Protein AF-A0A9D4EQW6-F1 (afdb_monomer_lite)

Secondary structure (DSSP, 8-state):
-HHHHHHHHHHHS-----S---HHHHHHHHHHHHHHHHHHHHHHHHHHHHHHHHHHHH----HHHHHHHHHHHHHHHHHHHHHHHHHHHH-HHHHHHHHHHHHHHHTT-

Radius of gyration: 19.53 Å; chains: 1; bounding box: 48×35×52 Å

Foldseek 3Di:
DVVVVLVCCVVVPPDDPDDDDPPVVVVVLSVVLSVQLVVLCCVQPVLQVVLVVCCVPPVDDDPVSVVSNVVSVVSNVVSVVSNVVSVCVSPVVNVVVVVVVVVVVVVVD

Structure (mmCIF, N/CA/C/O backbone):
data_AF-A0A9D4EQW6-F1
#
_entry.id   AF-A0A9D4EQW6-F1
#
loop_
_atom_site.group_PDB
_atom_site.id
_atom_site.type_symbol
_atom_site.label_atom_id
_atom_site.label_alt_id
_atom_site.label_comp_id
_atom_site.label_asym_id
_atom_site.label_entity_id
_atom_site.label_seq_id
_atom_site.pdbx_PDB_ins_code
_atom_site.Cartn_x
_atom_site.Cartn_y
_atom_site.Cartn_z
_atom_site.occupancy
_atom_site.B_iso_or_equiv
_atom_site.auth_seq_id
_atom_site.auth_comp_id
_atom_site.auth_asym_id
_atom_site.auth_atom_id
_atom_site.pdbx_PDB_model_num
ATOM 1 N N . MET A 1 1 ? -2.25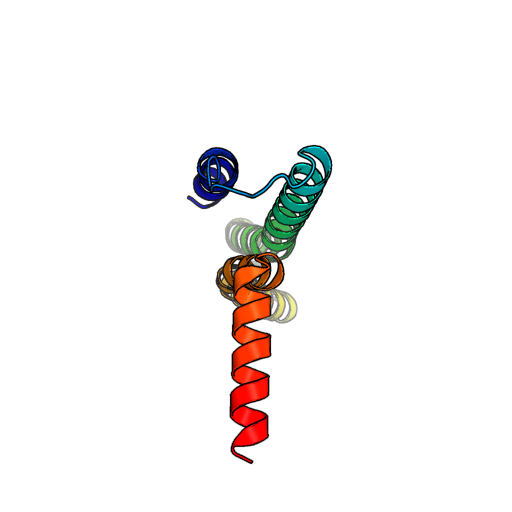5 15.425 -3.364 1.00 44.62 1 MET A N 1
ATOM 2 C CA . MET A 1 1 ? -3.376 15.941 -2.538 1.00 44.62 1 MET A CA 1
ATOM 3 C C . MET A 1 1 ? -3.573 15.195 -1.206 1.00 44.62 1 MET A C 1
ATOM 5 O O . MET A 1 1 ? -4.175 15.760 -0.306 1.00 44.62 1 MET A O 1
ATOM 9 N N . THR A 1 2 ? -3.030 13.988 -1.011 1.00 46.56 2 THR A N 1
ATOM 10 C CA . THR A 1 2 ? -3.312 13.131 0.166 1.00 46.56 2 THR A CA 1
ATOM 11 C C . THR A 1 2 ? -2.566 13.510 1.457 1.00 46.56 2 THR A C 1
ATOM 13 O O . THR A 1 2 ? -3.119 13.367 2.541 1.00 46.56 2 THR A O 1
ATOM 16 N N . ILE A 1 3 ? -1.346 14.061 1.373 1.00 45.50 3 ILE A N 1
ATOM 17 C CA . ILE A 1 3 ? -0.568 14.489 2.560 1.00 45.50 3 ILE A CA 1
ATOM 18 C C . ILE A 1 3 ? -1.257 15.653 3.286 1.00 45.50 3 ILE A C 1
ATOM 20 O O . ILE A 1 3 ? -1.321 15.669 4.514 1.00 45.50 3 ILE A O 1
ATOM 24 N N . VAL A 1 4 ? -1.840 16.582 2.518 1.00 43.44 4 VAL A N 1
ATOM 25 C CA . VAL A 1 4 ? -2.628 17.693 3.062 1.00 43.44 4 VAL A CA 1
ATOM 26 C C . VAL A 1 4 ? -3.852 17.149 3.787 1.00 43.44 4 VAL A C 1
ATOM 28 O O . VAL A 1 4 ? -4.096 17.581 4.898 1.00 43.44 4 VAL A O 1
ATOM 31 N N . TYR A 1 5 ? -4.543 16.136 3.251 1.00 47.59 5 TYR A N 1
ATOM 32 C CA . TYR A 1 5 ? -5.669 15.491 3.937 1.00 47.59 5 TYR A CA 1
ATOM 33 C C . TYR A 1 5 ? -5.266 14.737 5.207 1.00 47.59 5 TYR A C 1
A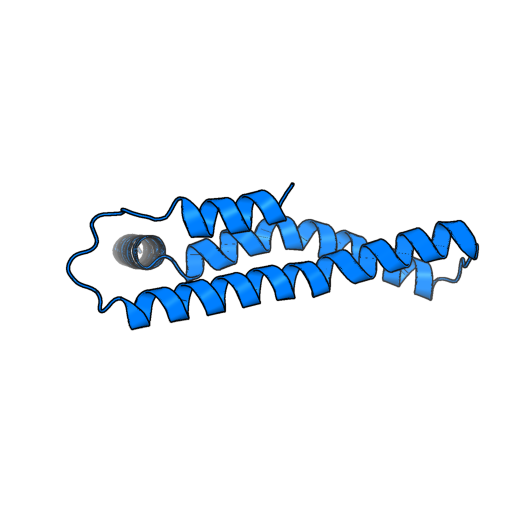TOM 35 O O . TYR A 1 5 ? -6.002 14.805 6.181 1.00 47.59 5 TYR A O 1
ATOM 43 N N . CYS A 1 6 ? -4.111 14.066 5.251 1.00 44.09 6 CYS A N 1
ATOM 44 C CA . CYS A 1 6 ? -3.632 13.426 6.482 1.00 44.09 6 CYS A CA 1
ATOM 45 C C . CYS A 1 6 ? -3.307 14.449 7.576 1.00 44.09 6 CYS A C 1
ATOM 47 O O . CYS A 1 6 ? -3.716 14.25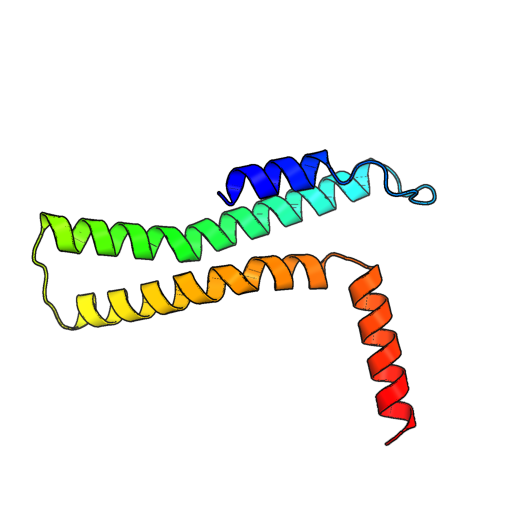8 8.718 1.00 44.09 6 CYS A O 1
ATOM 49 N N . LEU A 1 7 ? -2.635 15.553 7.233 1.00 45.19 7 LEU A N 1
ATOM 50 C CA . LEU A 1 7 ? -2.395 16.660 8.166 1.00 45.19 7 LEU A CA 1
ATOM 51 C C . LEU A 1 7 ? -3.706 17.348 8.567 1.00 45.19 7 LEU A C 1
ATOM 53 O O . LEU A 1 7 ? -3.916 17.614 9.746 1.00 45.19 7 LEU A O 1
ATOM 57 N N . PHE A 1 8 ? -4.627 17.555 7.623 1.00 45.69 8 PHE A N 1
ATOM 58 C CA . PHE A 1 8 ? -5.936 18.148 7.891 1.00 45.69 8 PHE A CA 1
ATOM 59 C C . PHE A 1 8 ? -6.817 17.230 8.736 1.00 45.69 8 PHE A C 1
ATOM 61 O O . PHE A 1 8 ? -7.519 17.725 9.594 1.00 45.69 8 PHE A O 1
ATOM 68 N N . LEU A 1 9 ? -6.760 15.906 8.580 1.00 47.69 9 LEU A N 1
ATOM 69 C CA . LEU A 1 9 ? -7.475 14.948 9.431 1.00 47.69 9 LEU A CA 1
ATOM 70 C C . LEU A 1 9 ? -6.822 14.843 10.816 1.00 47.69 9 LEU A C 1
ATOM 72 O O . LEU A 1 9 ? -7.533 14.770 11.813 1.00 47.69 9 LEU A O 1
ATOM 76 N N . CYS A 1 10 ? -5.493 14.922 10.913 1.00 46.22 10 CYS A N 1
ATOM 77 C CA . CYS A 1 10 ? -4.805 15.044 12.201 1.00 46.22 10 CYS A CA 1
ATOM 78 C C . CYS A 1 10 ? -5.149 16.346 12.941 1.00 46.22 10 CYS A C 1
ATOM 80 O O . CYS A 1 10 ? -5.205 16.334 14.169 1.00 46.22 10 CYS A O 1
ATOM 82 N N . CYS A 1 11 ? -5.396 17.443 12.219 1.00 43.81 11 CYS A N 1
ATOM 83 C CA . CYS A 1 11 ? -5.720 18.750 12.796 1.00 43.81 11 CYS A CA 1
ATOM 84 C C . CYS A 1 11 ? -7.232 19.010 12.969 1.00 43.81 11 CYS A C 1
ATOM 86 O O . CYS A 1 11 ? -7.610 19.709 13.902 1.00 43.81 11 CYS A O 1
ATOM 88 N N . ALA A 1 12 ? -8.101 18.454 12.119 1.00 45.12 12 ALA A N 1
ATOM 89 C CA . ALA A 1 12 ? -9.551 18.693 12.118 1.00 45.12 12 ALA A CA 1
ATOM 90 C C . ALA A 1 12 ? -10.334 17.716 13.010 1.00 45.12 12 ALA A C 1
ATOM 92 O O . ALA A 1 12 ? -11.479 17.993 13.358 1.00 45.12 12 ALA A O 1
ATOM 93 N N . PHE A 1 13 ? -9.726 16.608 13.452 1.00 47.88 13 PHE A N 1
ATOM 94 C CA . PHE A 1 13 ? -10.286 15.740 14.499 1.00 47.88 13 PHE A CA 1
ATOM 95 C C . PHE A 1 13 ? -10.035 16.263 15.929 1.00 47.88 13 PHE A C 1
ATOM 97 O O . PHE A 1 13 ? -9.868 15.493 16.876 1.00 47.88 13 PHE A O 1
ATOM 104 N N . GLY A 1 14 ? -10.074 17.581 16.117 1.00 36.84 14 GLY A N 1
ATOM 105 C CA . GLY A 1 14 ? -10.372 18.205 17.403 1.00 36.84 14 GLY A CA 1
ATOM 106 C C . GLY A 1 14 ? -11.415 19.309 17.190 1.00 36.84 14 GLY A C 1
ATOM 107 O O . GLY A 1 14 ? -11.185 20.139 16.315 1.00 36.84 14 GLY A O 1
ATOM 108 N N . PRO A 1 15 ? -12.544 19.362 17.932 1.00 42.69 15 PRO A N 1
ATOM 109 C CA . PRO A 1 15 ? -12.911 18.608 19.128 1.00 42.69 15 PRO A CA 1
ATOM 110 C C . PRO A 1 15 ? -14.184 17.769 18.897 1.00 42.69 15 PRO A C 1
ATOM 112 O O . PRO A 1 15 ? -15.305 18.261 19.021 1.00 42.69 15 PRO A O 1
ATOM 115 N N . PHE A 1 16 ? -14.039 16.471 18.623 1.00 43.84 16 PHE A N 1
ATOM 116 C CA . PHE A 1 16 ? -15.146 15.554 18.896 1.00 43.84 16 PHE A CA 1
ATOM 117 C C . PHE A 1 16 ? -15.234 15.397 20.414 1.00 43.84 16 PHE A C 1
ATOM 119 O O . PHE A 1 16 ? -14.255 14.988 21.040 1.00 43.84 16 PHE A O 1
ATOM 126 N N . LYS A 1 17 ? -16.383 15.765 20.998 1.00 39.66 17 LYS A N 1
ATOM 127 C CA . LYS A 1 17 ? -16.733 15.507 22.402 1.00 39.66 17 LYS A CA 1
ATOM 128 C C . LYS A 1 17 ? -16.509 14.023 22.693 1.00 39.66 17 LYS A C 1
ATOM 130 O O . LYS A 1 17 ? -17.340 13.185 22.362 1.00 39.66 17 LYS A O 1
ATOM 135 N N . HIS A 1 18 ? -15.355 13.717 23.261 1.00 43.41 18 HIS A N 1
ATOM 136 C CA . HIS A 1 18 ? -15.039 12.423 23.822 1.00 43.41 18 HIS A CA 1
ATOM 137 C C . HIS A 1 18 ? -15.148 12.595 25.327 1.00 43.41 18 HIS A C 1
ATOM 139 O O . HIS A 1 18 ? -14.382 13.365 25.909 1.00 43.41 18 HIS A O 1
ATOM 145 N N . ASP A 1 19 ? -16.090 11.877 25.936 1.00 47.91 19 ASP A N 1
ATOM 146 C CA . ASP A 1 19 ? -16.006 11.531 27.351 1.00 47.91 19 ASP A CA 1
ATOM 147 C C . ASP A 1 19 ? -14.570 11.084 27.653 1.00 47.91 19 ASP A C 1
ATOM 149 O O . ASP A 1 19 ? -13.952 10.400 26.836 1.00 47.91 19 ASP A O 1
ATOM 153 N N . GLU A 1 20 ? -14.029 11.557 28.771 1.00 45.84 20 GLU A N 1
ATOM 154 C CA . GLU A 1 20 ? -12.615 11.622 29.161 1.00 45.84 20 GLU A CA 1
ATOM 155 C C . GLU A 1 20 ? -11.769 10.365 28.848 1.00 45.84 20 GLU A C 1
ATOM 157 O O . GLU A 1 20 ? -11.403 9.579 29.721 1.00 45.84 20 GLU A O 1
ATOM 162 N N . ILE A 1 21 ? -11.373 10.171 27.587 1.00 51.66 21 ILE A N 1
ATOM 163 C CA . ILE A 1 21 ? -10.327 9.210 27.232 1.00 51.66 21 ILE A CA 1
ATOM 164 C C . ILE A 1 21 ? -8.987 9.883 27.554 1.00 51.66 21 ILE A C 1
ATOM 166 O O . ILE A 1 21 ? -8.726 10.976 27.043 1.00 51.66 21 ILE A O 1
ATOM 170 N N . PRO A 1 22 ? -8.088 9.260 28.343 1.00 46.19 22 PRO A N 1
ATOM 171 C CA . PRO A 1 22 ? -6.811 9.868 28.694 1.00 46.19 22 PRO A CA 1
ATOM 172 C C . PRO A 1 22 ? -6.042 10.237 27.421 1.00 46.19 22 PRO A C 1
ATOM 174 O O . PRO A 1 22 ? -5.667 9.365 26.630 1.00 46.19 22 PRO A O 1
ATOM 177 N N . ARG A 1 23 ? -5.802 11.545 27.246 1.00 55.84 23 ARG A N 1
ATOM 178 C CA . ARG A 1 23 ? -5.225 12.222 26.064 1.00 55.84 23 ARG A CA 1
ATOM 179 C C . ARG A 1 23 ? -4.018 11.504 25.444 1.00 55.84 23 ARG A C 1
ATOM 181 O O . ARG A 1 23 ? -3.816 11.530 24.238 1.00 55.84 23 ARG A O 1
ATOM 188 N N . ASN A 1 24 ? -3.226 10.808 26.257 1.00 55.59 24 ASN A N 1
ATOM 189 C CA . ASN A 1 24 ? -2.034 10.083 25.814 1.00 55.59 24 ASN A CA 1
ATOM 190 C C . ASN A 1 24 ? -2.355 8.803 25.003 1.00 55.59 24 ASN A C 1
ATOM 192 O O . ASN A 1 24 ? -1.589 8.388 24.133 1.00 55.59 24 ASN A O 1
ATOM 196 N N . ARG A 1 25 ? -3.504 8.161 25.258 1.00 57.56 25 ARG A N 1
ATOM 197 C CA . ARG A 1 25 ? -3.924 6.925 24.576 1.00 57.56 25 ARG A CA 1
ATOM 198 C C . ARG A 1 25 ? -4.522 7.216 23.190 1.00 57.56 25 ARG A C 1
ATOM 200 O O . ARG A 1 25 ? -4.348 6.398 22.287 1.00 57.56 25 ARG A O 1
ATOM 207 N N . SER A 1 26 ? -5.161 8.377 22.997 1.00 67.19 26 SER A N 1
ATOM 208 C CA . SER A 1 26 ? -5.674 8.807 21.685 1.00 67.19 26 SER A CA 1
ATOM 209 C C . SER A 1 26 ? -4.548 9.244 20.741 1.00 67.19 26 SER A C 1
ATOM 211 O O . SER A 1 26 ? -4.539 8.820 19.587 1.00 67.19 26 SER A O 1
ATOM 213 N N . ILE A 1 27 ? -3.536 9.966 21.242 1.00 71.75 27 ILE A N 1
ATOM 214 C CA . ILE A 1 27 ? -2.369 10.395 20.449 1.00 71.75 27 ILE A CA 1
ATOM 215 C C . ILE A 1 27 ? -1.586 9.189 19.913 1.00 71.75 27 ILE A C 1
ATOM 217 O O . ILE A 1 27 ? -1.255 9.147 18.731 1.00 71.75 27 ILE A O 1
ATOM 221 N N . LYS A 1 28 ? -1.349 8.159 20.738 1.00 71.00 28 LYS A N 1
ATOM 222 C CA . LYS A 1 28 ? -0.689 6.920 20.282 1.00 71.00 28 LYS A CA 1
ATOM 223 C C . LYS A 1 28 ? -1.485 6.207 19.186 1.00 71.00 28 LYS A C 1
ATOM 225 O O . LYS A 1 28 ? -0.899 5.764 18.202 1.00 71.00 28 LYS A O 1
ATOM 230 N N . LYS A 1 29 ? -2.814 6.108 19.325 1.00 70.50 29 LYS A N 1
ATOM 231 C CA . LYS A 1 29 ? -3.684 5.513 18.293 1.00 70.50 29 LYS A CA 1
ATOM 232 C C . LYS A 1 29 ? -3.635 6.318 16.987 1.00 70.50 29 LYS A C 1
ATOM 234 O O . LYS A 1 29 ? -3.554 5.712 15.920 1.00 70.50 29 LYS A O 1
ATOM 239 N N . ALA A 1 30 ? -3.645 7.649 17.071 1.00 70.19 30 ALA A N 1
ATOM 240 C CA . ALA A 1 30 ? -3.532 8.530 15.912 1.00 70.19 30 ALA A CA 1
ATOM 241 C C . ALA A 1 30 ? -2.177 8.365 15.208 1.00 70.19 30 ALA A C 1
ATOM 243 O O . ALA A 1 30 ? -2.153 8.093 14.014 1.00 70.19 30 ALA A O 1
ATOM 244 N N . LEU A 1 31 ? -1.065 8.394 15.951 1.00 74.69 31 LEU A N 1
ATOM 245 C CA . LEU A 1 31 ? 0.281 8.197 15.400 1.00 74.69 31 LEU A CA 1
ATOM 246 C C . LEU A 1 31 ? 0.437 6.848 14.699 1.00 74.69 31 LEU A C 1
ATOM 248 O O . LEU A 1 31 ? 0.925 6.797 13.576 1.00 74.69 31 LEU A O 1
ATOM 252 N N . VAL A 1 32 ? -0.024 5.758 15.318 1.00 78.50 32 VAL A N 1
ATOM 253 C CA . VAL A 1 32 ? 0.014 4.428 14.689 1.00 78.50 32 VAL A CA 1
ATOM 254 C C . VAL A 1 32 ? -0.824 4.400 13.409 1.00 78.50 32 VAL A C 1
ATOM 256 O O . VAL A 1 32 ? -0.442 3.756 12.438 1.00 78.50 32 VAL A O 1
ATOM 259 N N . THR A 1 33 ? -1.952 5.110 13.383 1.00 74.81 33 THR A N 1
ATOM 260 C CA . THR A 1 33 ? -2.800 5.218 12.188 1.00 74.81 33 THR A CA 1
ATOM 261 C C . THR A 1 33 ? -2.092 6.002 11.083 1.00 74.81 33 THR A C 1
ATOM 263 O O . THR A 1 33 ? -2.055 5.540 9.947 1.00 74.81 33 THR A O 1
ATOM 266 N N . CYS A 1 34 ? -1.457 7.129 11.412 1.00 77.62 34 CYS A N 1
ATOM 267 C CA . CYS A 1 34 ? -0.645 7.897 10.469 1.00 77.62 34 CYS A CA 1
ATOM 268 C C . CYS A 1 34 ? 0.516 7.075 9.913 1.00 77.62 34 CYS A C 1
ATOM 270 O O . CYS A 1 34 ? 0.728 7.082 8.707 1.00 77.62 34 CYS A O 1
ATOM 272 N N . ILE A 1 35 ? 1.230 6.338 10.770 1.00 81.06 35 ILE A N 1
ATOM 273 C CA . ILE A 1 35 ? 2.317 5.451 10.348 1.00 81.06 35 ILE A CA 1
ATOM 274 C C . ILE A 1 35 ? 1.778 4.401 9.378 1.00 81.06 35 ILE A C 1
ATOM 276 O O . ILE A 1 35 ? 2.339 4.250 8.305 1.00 81.06 35 ILE A O 1
ATOM 280 N N . LEU A 1 36 ? 0.657 3.743 9.689 1.00 79.25 36 LEU A N 1
ATOM 281 C CA . LEU A 1 36 ? 0.055 2.754 8.789 1.00 79.25 36 LEU A CA 1
ATOM 282 C C . LEU A 1 36 ? -0.324 3.349 7.431 1.00 79.25 36 LEU A C 1
ATOM 284 O O . LEU A 1 36 ? -0.042 2.731 6.408 1.00 79.25 36 LEU A O 1
ATOM 288 N N . ILE A 1 37 ? -0.909 4.548 7.412 1.00 79.25 37 ILE A N 1
ATOM 289 C CA . ILE A 1 37 ? -1.262 5.236 6.166 1.00 79.25 37 ILE A CA 1
ATOM 290 C C . ILE A 1 37 ? 0.002 5.573 5.365 1.00 79.25 37 ILE A C 1
ATOM 292 O O . ILE A 1 37 ? 0.083 5.250 4.182 1.00 79.25 37 ILE A O 1
ATOM 296 N N . ILE A 1 38 ? 1.020 6.151 6.006 1.00 81.75 38 ILE A N 1
ATOM 297 C CA . ILE A 1 38 ? 2.287 6.506 5.352 1.00 81.75 38 ILE A CA 1
ATOM 298 C C . ILE A 1 38 ? 2.995 5.254 4.823 1.00 81.75 38 ILE A C 1
ATOM 300 O O . ILE A 1 38 ? 3.442 5.242 3.680 1.00 81.75 38 ILE A O 1
ATOM 304 N N . THR A 1 39 ? 3.063 4.183 5.612 1.00 81.62 39 THR A N 1
ATOM 305 C CA . THR A 1 39 ? 3.668 2.915 5.195 1.00 81.62 39 THR A CA 1
ATOM 306 C C . THR A 1 39 ? 2.904 2.297 4.028 1.00 81.62 39 THR A C 1
ATOM 308 O O . THR A 1 39 ? 3.533 1.881 3.060 1.00 81.62 39 THR A O 1
ATOM 311 N N . SER A 1 40 ? 1.566 2.290 4.064 1.00 81.50 40 SER A N 1
ATOM 312 C CA . SER A 1 40 ? 0.756 1.794 2.942 1.00 81.50 40 SER A CA 1
ATOM 313 C C . SER A 1 40 ? 0.982 2.603 1.666 1.00 81.50 40 SER A C 1
ATOM 315 O O . SER A 1 40 ? 1.169 2.023 0.598 1.00 81.50 40 SER A O 1
ATOM 317 N N . TYR A 1 41 ? 1.095 3.928 1.795 1.00 81.12 41 TYR A N 1
ATOM 318 C CA . TYR A 1 41 ? 1.399 4.811 0.682 1.00 81.12 41 TYR A CA 1
ATOM 319 C C . TYR A 1 41 ? 2.777 4.515 0.093 1.00 81.12 41 TYR A C 1
ATOM 321 O O . TYR A 1 41 ? 2.903 4.397 -1.119 1.00 81.12 41 TYR A O 1
ATOM 329 N N . LEU A 1 42 ? 3.807 4.355 0.927 1.00 84.44 42 LEU A N 1
ATOM 330 C CA . LEU A 1 42 ? 5.151 4.040 0.445 1.00 84.44 42 LEU A CA 1
ATOM 331 C C . LEU A 1 42 ? 5.183 2.697 -0.290 1.00 84.44 42 LEU A C 1
ATOM 333 O O . LEU A 1 42 ? 5.711 2.631 -1.394 1.00 84.44 42 LEU A O 1
ATOM 337 N N . ILE A 1 43 ? 4.566 1.657 0.275 1.00 85.62 43 ILE A N 1
ATOM 338 C CA . ILE A 1 43 ? 4.537 0.318 -0.332 1.00 85.62 43 ILE A CA 1
ATOM 339 C C . ILE A 1 43 ? 3.804 0.327 -1.676 1.00 85.62 43 ILE A C 1
ATOM 341 O O . ILE A 1 43 ? 4.228 -0.361 -2.595 1.00 85.62 43 ILE A O 1
ATOM 345 N N . CYS A 1 44 ? 2.727 1.102 -1.811 1.00 84.88 44 CYS A N 1
ATOM 346 C CA . CYS A 1 44 ? 1.906 1.062 -3.019 1.00 84.88 44 CYS A CA 1
ATOM 347 C C . CYS A 1 44 ? 2.318 2.088 -4.083 1.00 84.88 44 CYS A C 1
ATOM 349 O O . CYS A 1 44 ? 2.129 1.852 -5.269 1.00 84.88 44 CYS A O 1
ATOM 351 N N . TYR A 1 45 ? 2.852 3.240 -3.675 1.00 83.38 45 TYR A N 1
ATOM 352 C CA . TYR A 1 45 ? 3.110 4.370 -4.571 1.00 83.38 45 TYR A CA 1
ATOM 353 C C . TYR A 1 45 ? 4.567 4.421 -5.048 1.00 83.38 45 TYR A C 1
ATOM 355 O O . TYR A 1 45 ? 4.831 4.839 -6.174 1.00 83.38 45 TYR A O 1
ATOM 363 N N . VAL A 1 46 ? 5.529 3.995 -4.218 1.00 85.31 46 VAL A N 1
ATOM 364 C CA . VAL A 1 46 ? 6.956 4.011 -4.593 1.00 85.31 46 VAL A CA 1
ATOM 365 C C . VAL A 1 46 ? 7.258 3.042 -5.742 1.00 85.31 46 VAL A C 1
ATOM 367 O O . VAL A 1 46 ? 7.921 3.480 -6.680 1.00 85.31 46 VAL A O 1
ATOM 370 N N . PRO A 1 47 ? 6.762 1.787 -5.756 1.00 85.69 47 PRO A N 1
ATOM 371 C CA . PRO A 1 47 ? 7.007 0.879 -6.878 1.00 85.69 47 PRO A CA 1
ATOM 372 C C . PRO A 1 47 ? 6.452 1.415 -8.199 1.00 85.69 47 PRO A C 1
ATOM 374 O O . PRO A 1 47 ? 7.141 1.367 -9.212 1.00 85.69 47 PRO A O 1
ATOM 377 N N . PHE A 1 48 ? 5.253 2.004 -8.164 1.00 86.06 48 PHE A N 1
ATOM 378 C CA . PHE A 1 48 ? 4.628 2.629 -9.329 1.00 86.06 48 PHE A CA 1
ATOM 379 C C . PHE A 1 48 ? 5.469 3.796 -9.874 1.00 86.06 48 PHE A C 1
ATOM 381 O O . PHE A 1 48 ? 5.749 3.860 -11.069 1.00 86.06 48 PHE A O 1
ATOM 388 N N . LEU A 1 49 ? 5.943 4.698 -9.004 1.00 86.56 49 LEU A N 1
ATOM 389 C CA . LEU A 1 49 ? 6.816 5.801 -9.424 1.00 86.56 49 LEU A CA 1
ATOM 390 C C . LEU A 1 49 ? 8.138 5.308 -10.015 1.00 86.56 49 LEU A C 1
ATOM 392 O O . LEU A 1 49 ? 8.583 5.833 -11.034 1.00 86.56 49 LEU A O 1
ATOM 396 N N . LEU A 1 50 ? 8.769 4.316 -9.383 1.00 87.25 50 LEU A N 1
ATOM 397 C CA . LEU A 1 50 ? 10.023 3.747 -9.872 1.00 87.25 50 LEU A CA 1
ATOM 398 C C . LEU A 1 50 ? 9.839 3.093 -11.241 1.00 87.25 50 LEU A C 1
ATOM 400 O O . LEU A 1 50 ? 10.683 3.288 -12.111 1.00 87.25 50 LEU A O 1
ATOM 404 N N . TYR A 1 51 ? 8.727 2.388 -11.453 1.00 85.38 51 TYR A N 1
ATOM 405 C CA . TYR A 1 51 ? 8.386 1.803 -12.747 1.00 85.38 51 TYR A CA 1
ATOM 406 C C . TYR A 1 51 ? 8.200 2.870 -13.837 1.00 85.38 51 TYR A C 1
ATOM 408 O O . TYR A 1 51 ? 8.797 2.765 -14.907 1.00 85.38 51 TYR A O 1
ATOM 416 N N . GLN A 1 52 ? 7.455 3.943 -13.549 1.00 85.62 52 GLN A N 1
ATOM 417 C CA . GLN A 1 52 ? 7.245 5.056 -14.486 1.00 85.62 52 GLN A CA 1
ATOM 418 C C . GLN A 1 52 ? 8.559 5.759 -14.863 1.00 85.62 52 GLN A C 1
ATOM 420 O O . GLN A 1 52 ? 8.811 6.044 -16.034 1.00 85.62 52 GLN A O 1
ATOM 425 N N . VAL A 1 53 ? 9.434 5.999 -13.880 1.00 87.81 53 VAL A N 1
ATOM 426 C CA . VAL A 1 53 ? 10.772 6.558 -14.124 1.00 87.81 53 VAL A CA 1
ATOM 427 C C . VAL A 1 53 ? 11.618 5.578 -14.943 1.00 87.81 53 VAL A C 1
ATOM 429 O O . VAL A 1 53 ? 12.260 5.983 -15.908 1.00 87.81 53 VAL A O 1
ATOM 432 N N . ALA A 1 54 ? 11.598 4.286 -14.613 1.00 85.06 54 ALA A N 1
ATOM 433 C CA . ALA A 1 54 ? 12.357 3.279 -15.345 1.00 85.06 54 ALA A CA 1
ATOM 434 C C . ALA A 1 54 ? 11.940 3.201 -16.825 1.00 85.06 54 ALA A C 1
ATOM 436 O O . ALA A 1 54 ? 12.808 3.192 -17.701 1.00 85.06 54 ALA A O 1
ATOM 437 N N . GLN A 1 55 ? 10.633 3.229 -17.113 1.00 83.38 55 GLN A N 1
ATOM 438 C CA . GLN A 1 55 ? 10.125 3.290 -18.485 1.00 83.38 55 GLN A CA 1
ATOM 439 C C . GLN A 1 55 ? 10.589 4.549 -19.226 1.00 83.38 55 GLN A C 1
ATOM 441 O O . GLN A 1 55 ? 11.012 4.453 -20.377 1.00 83.38 55 GLN A O 1
ATOM 446 N N . ALA A 1 56 ? 10.538 5.713 -18.572 1.00 83.56 56 ALA A N 1
ATOM 447 C CA . ALA A 1 56 ? 10.870 6.988 -19.202 1.00 83.56 56 ALA A CA 1
ATOM 448 C C . ALA A 1 56 ? 12.349 7.104 -19.611 1.00 83.56 56 ALA A C 1
ATOM 450 O O . ALA A 1 56 ? 12.652 7.756 -20.609 1.00 83.56 56 ALA A O 1
ATOM 451 N N . TYR A 1 57 ? 13.265 6.491 -18.851 1.00 84.19 57 TYR A N 1
ATOM 452 C CA . TYR A 1 57 ? 14.708 6.683 -19.044 1.00 84.19 57 TYR A CA 1
ATOM 453 C C . TYR A 1 57 ? 15.445 5.490 -19.654 1.00 84.19 57 TYR A C 1
ATOM 455 O O . TYR A 1 57 ? 16.490 5.699 -20.267 1.00 84.19 57 TYR A O 1
ATOM 463 N N . PHE A 1 58 ? 14.952 4.258 -19.493 1.00 78.56 58 PHE A N 1
ATOM 464 C CA . PHE A 1 58 ? 15.767 3.072 -19.780 1.00 78.56 58 PHE A CA 1
ATOM 465 C C . PHE A 1 58 ? 15.219 2.139 -20.869 1.00 78.56 58 PHE A C 1
ATOM 467 O O . PHE A 1 58 ? 1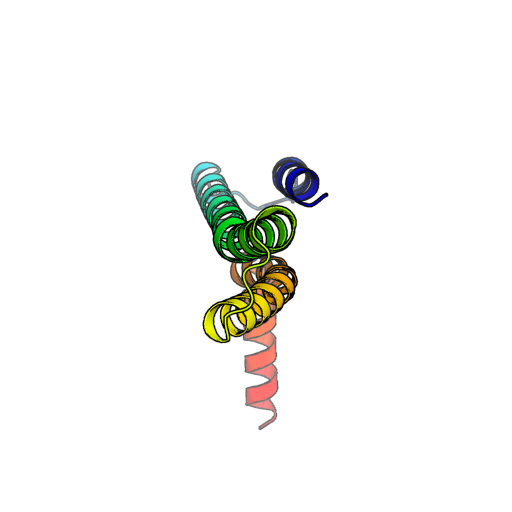5.922 1.198 -21.218 1.00 78.56 58 PHE A O 1
ATOM 474 N N . VAL A 1 59 ? 14.018 2.380 -21.425 1.00 68.69 59 VAL A N 1
ATOM 475 C CA . VAL A 1 59 ? 13.371 1.525 -22.456 1.00 68.69 59 VAL A CA 1
ATOM 476 C C . VAL A 1 59 ? 13.565 0.027 -22.151 1.00 68.69 59 VAL A C 1
ATOM 478 O O . VAL A 1 59 ? 14.006 -0.761 -22.984 1.00 68.69 59 VAL A O 1
ATOM 481 N N . ILE A 1 60 ? 13.306 -0.371 -20.902 1.00 67.75 60 ILE A N 1
ATOM 482 C CA . ILE A 1 60 ? 13.461 -1.763 -20.471 1.00 67.75 60 ILE A CA 1
ATOM 483 C C . ILE A 1 60 ? 12.131 -2.468 -20.728 1.00 67.75 60 ILE A C 1
ATOM 485 O O . ILE A 1 60 ? 11.167 -2.256 -19.998 1.00 67.75 60 ILE A O 1
ATOM 489 N N . MET A 1 61 ? 12.078 -3.292 -21.774 1.00 68.69 61 MET A N 1
ATOM 490 C CA . MET A 1 61 ? 10.932 -4.155 -22.085 1.00 68.69 61 MET A CA 1
ATOM 491 C C . MET A 1 61 ? 11.316 -5.629 -21.954 1.00 68.69 61 MET A C 1
ATOM 493 O O . MET A 1 61 ? 11.372 -6.357 -22.940 1.00 68.69 61 MET A O 1
ATOM 497 N N . SER A 1 62 ? 11.618 -6.063 -20.729 1.00 80.88 62 SER A N 1
ATOM 498 C CA . SER A 1 62 ? 11.578 -7.490 -20.399 1.00 80.88 62 SER A CA 1
ATOM 499 C C . SER A 1 62 ? 10.195 -7.854 -19.861 1.00 80.88 62 SER A C 1
ATOM 501 O O . SER A 1 62 ? 9.546 -7.033 -19.208 1.00 80.88 62 SER A O 1
ATOM 503 N N . ASP A 1 63 ? 9.758 -9.091 -20.094 1.00 82.88 63 ASP A N 1
ATOM 504 C CA . ASP A 1 63 ? 8.463 -9.586 -19.606 1.00 82.88 63 ASP A CA 1
ATOM 505 C C . ASP A 1 63 ? 8.334 -9.448 -18.078 1.00 82.88 63 ASP A C 1
ATOM 507 O O . ASP A 1 63 ? 7.279 -9.092 -17.558 1.00 82.88 63 ASP A O 1
ATOM 511 N N . GLU A 1 64 ? 9.437 -9.636 -17.347 1.00 84.31 64 GLU A N 1
ATOM 512 C CA . GLU A 1 64 ? 9.500 -9.449 -15.891 1.00 84.31 64 GLU A CA 1
ATOM 513 C C . GLU A 1 64 ? 9.186 -8.006 -15.467 1.00 84.31 64 GLU A C 1
ATOM 515 O O . GLU A 1 64 ? 8.504 -7.780 -14.466 1.00 84.31 64 GLU A O 1
ATOM 520 N N . VAL A 1 65 ? 9.658 -7.020 -16.237 1.00 81.19 65 VAL A N 1
ATOM 521 C CA . VAL A 1 65 ? 9.420 -5.597 -15.966 1.00 81.19 65 VAL A CA 1
ATOM 522 C C . VAL A 1 65 ? 7.977 -5.220 -16.283 1.00 81.19 65 VAL A C 1
ATOM 524 O O . VAL A 1 65 ? 7.378 -4.460 -15.523 1.00 81.19 65 VAL A O 1
ATOM 527 N N . VAL A 1 66 ? 7.387 -5.791 -17.337 1.00 82.69 66 VAL A N 1
ATOM 528 C CA . VAL A 1 66 ? 5.964 -5.597 -17.660 1.00 82.69 66 VAL A CA 1
ATOM 529 C C . VAL A 1 66 ? 5.076 -6.138 -16.536 1.00 82.69 66 VAL A C 1
ATOM 531 O O . VAL A 1 66 ? 4.216 -5.413 -16.038 1.00 82.69 66 VAL A O 1
ATOM 534 N N . ILE A 1 67 ? 5.343 -7.360 -16.060 1.00 86.44 67 ILE A N 1
ATOM 535 C CA . ILE A 1 67 ? 4.605 -7.968 -14.940 1.00 86.44 67 ILE A CA 1
ATOM 536 C C . ILE A 1 67 ? 4.758 -7.130 -13.661 1.00 86.44 67 ILE A C 1
ATOM 538 O O . ILE A 1 67 ? 3.780 -6.886 -12.952 1.00 86.44 67 ILE A O 1
ATOM 542 N N . ALA A 1 68 ? 5.969 -6.652 -13.360 1.00 83.94 68 ALA A N 1
ATOM 543 C CA . ALA A 1 68 ? 6.199 -5.772 -12.216 1.00 83.94 68 ALA A CA 1
ATOM 544 C C . ALA A 1 68 ? 5.411 -4.452 -12.330 1.00 83.94 68 ALA A C 1
ATOM 546 O O . ALA A 1 68 ? 4.889 -3.962 -11.324 1.00 83.94 68 ALA A O 1
ATOM 547 N N . GLY A 1 69 ? 5.281 -3.915 -13.546 1.00 85.25 69 GLY A N 1
ATOM 548 C CA . GLY A 1 69 ? 4.440 -2.765 -13.865 1.00 85.25 69 GLY A CA 1
ATOM 549 C C . GLY A 1 69 ? 2.971 -2.998 -13.533 1.00 85.25 69 GLY A C 1
ATOM 550 O O . GLY A 1 69 ? 2.399 -2.244 -12.745 1.00 85.25 69 GLY A O 1
ATOM 551 N N . GLU A 1 70 ? 2.386 -4.085 -14.038 1.00 87.69 70 GLU A N 1
ATOM 552 C CA . GLU A 1 70 ? 0.984 -4.438 -13.771 1.00 87.69 70 GLU A CA 1
ATOM 553 C C . GLU A 1 70 ? 0.712 -4.629 -12.271 1.00 87.69 70 GLU A C 1
ATOM 555 O O . GLU A 1 70 ? -0.285 -4.136 -11.737 1.00 87.69 70 GLU A O 1
ATOM 560 N N . ILE A 1 71 ? 1.629 -5.285 -11.552 1.00 88.00 71 ILE A N 1
ATOM 561 C CA . ILE A 1 71 ? 1.534 -5.442 -10.095 1.00 88.00 71 ILE A CA 1
ATOM 562 C C . ILE A 1 71 ? 1.572 -4.074 -9.399 1.00 88.00 71 ILE A C 1
ATOM 564 O O . ILE A 1 71 ? 0.813 -3.840 -8.452 1.00 88.00 71 ILE A O 1
ATOM 568 N N . SER A 1 72 ? 2.430 -3.160 -9.861 1.00 86.31 72 SER A N 1
ATOM 569 C CA . SER A 1 72 ? 2.537 -1.811 -9.303 1.00 86.31 72 SER A CA 1
ATOM 570 C C . SER A 1 72 ? 1.269 -0.976 -9.529 1.00 86.31 72 SER A C 1
ATOM 572 O O . SER A 1 72 ? 0.842 -0.268 -8.615 1.00 86.31 72 SER A O 1
ATOM 574 N N . ASP A 1 73 ? 0.609 -1.135 -10.678 1.00 85.25 73 ASP A N 1
ATOM 575 C CA . ASP A 1 73 ? -0.665 -0.479 -10.990 1.00 85.25 73 ASP A CA 1
ATOM 576 C C . ASP A 1 73 ? -1.791 -0.992 -10.084 1.00 85.25 73 ASP A C 1
ATOM 578 O O . ASP A 1 73 ? -2.555 -0.209 -9.509 1.00 85.25 73 ASP A O 1
ATOM 582 N N . VAL A 1 74 ? -1.862 -2.311 -9.880 1.00 87.94 74 VAL A N 1
ATOM 583 C CA . VAL A 1 74 ? -2.832 -2.922 -8.961 1.00 87.94 74 VAL A CA 1
ATOM 584 C C . VAL A 1 74 ? -2.606 -2.428 -7.531 1.00 87.94 74 VAL A C 1
ATOM 586 O O . VAL A 1 74 ? -3.558 -2.018 -6.860 1.00 87.94 74 VAL A O 1
ATOM 589 N N . LEU A 1 75 ? -1.354 -2.408 -7.064 1.00 83.69 75 LEU A N 1
ATOM 590 C CA . LEU A 1 75 ? -0.989 -1.873 -5.748 1.00 83.69 75 LEU A CA 1
ATOM 591 C C . LEU A 1 75 ? -1.412 -0.408 -5.599 1.00 83.69 75 LEU A C 1
ATOM 593 O O . LEU A 1 75 ? -1.982 -0.030 -4.569 1.00 83.69 75 LEU A O 1
ATOM 597 N N . PHE A 1 76 ? -1.188 0.408 -6.628 1.00 81.69 76 PHE A N 1
ATOM 598 C CA . PHE A 1 76 ? -1.586 1.808 -6.632 1.00 81.69 76 PHE A CA 1
ATOM 599 C C . PHE A 1 76 ? -3.105 1.977 -6.467 1.00 81.69 76 PHE A C 1
ATOM 601 O O . PHE A 1 76 ? -3.549 2.762 -5.623 1.00 81.69 76 PHE A O 1
ATOM 608 N N . VAL A 1 77 ? -3.913 1.193 -7.186 1.00 83.69 77 VAL A N 1
ATOM 609 C CA . VAL A 1 77 ? -5.379 1.215 -7.045 1.00 83.69 77 VAL A CA 1
ATOM 610 C C . VAL A 1 77 ? -5.807 0.776 -5.642 1.00 83.69 77 VAL A C 1
ATOM 612 O O . VAL A 1 77 ? -6.630 1.448 -5.009 1.00 83.69 77 VAL A O 1
ATOM 615 N N . VAL A 1 78 ? -5.216 -0.301 -5.115 1.00 81.38 78 VAL A N 1
ATOM 616 C CA . VAL A 1 78 ? -5.514 -0.835 -3.773 1.00 81.38 78 VAL A CA 1
ATOM 617 C C . VAL A 1 78 ? -5.226 0.193 -2.671 1.00 81.38 78 VAL A C 1
ATOM 619 O O . VAL A 1 78 ? -5.995 0.292 -1.709 1.00 81.38 78 VAL A O 1
ATOM 622 N N . ASN A 1 79 ? -4.197 1.030 -2.828 1.00 81.94 79 ASN A N 1
ATOM 623 C CA . ASN A 1 79 ? -3.863 2.115 -1.896 1.00 81.94 79 ASN A CA 1
ATOM 624 C C . ASN A 1 79 ? -5.038 3.067 -1.619 1.00 81.94 79 ASN A C 1
ATOM 626 O O . ASN A 1 79 ? -5.216 3.556 -0.502 1.00 81.94 79 ASN A O 1
ATOM 630 N N . THR A 1 80 ? -5.883 3.300 -2.624 1.00 78.12 80 THR A N 1
ATOM 631 C CA . THR A 1 80 ? -7.068 4.161 -2.503 1.00 78.12 80 THR A CA 1
ATOM 632 C C . THR A 1 80 ? -8.076 3.608 -1.492 1.00 78.12 80 THR A C 1
ATOM 634 O O . THR A 1 80 ? -8.718 4.371 -0.769 1.00 78.12 80 THR A O 1
ATOM 637 N N . PHE A 1 81 ? -8.171 2.280 -1.386 1.00 76.81 81 PHE A N 1
ATOM 638 C CA . PHE A 1 81 ? -9.077 1.587 -0.468 1.00 76.81 81 PHE A CA 1
ATOM 639 C C . PHE A 1 81 ? -8.471 1.374 0.921 1.00 76.81 81 PHE A C 1
ATOM 641 O O . PHE A 1 81 ? -9.204 1.346 1.915 1.00 76.81 81 PHE A O 1
ATOM 648 N N . LEU A 1 82 ? -7.140 1.272 1.013 1.00 74.56 82 LEU A N 1
ATOM 649 C CA . LEU A 1 82 ? -6.434 1.066 2.279 1.00 74.56 82 LEU A CA 1
ATOM 650 C C . LEU A 1 82 ? -6.685 2.203 3.274 1.00 74.56 82 LEU A C 1
ATOM 652 O O . LEU A 1 82 ? -6.861 1.929 4.458 1.00 74.56 82 LEU A O 1
ATOM 656 N N . ASN A 1 83 ? -6.812 3.449 2.809 1.00 70.69 83 ASN A N 1
ATOM 657 C CA . ASN A 1 83 ? -7.161 4.576 3.678 1.00 70.69 83 ASN A CA 1
ATOM 658 C C . ASN A 1 83 ? -8.509 4.351 4.378 1.00 70.69 83 ASN A C 1
ATOM 660 O O . ASN A 1 83 ? -8.576 4.336 5.608 1.00 70.69 83 ASN A O 1
ATOM 664 N N . SER A 1 84 ? -9.575 4.094 3.615 1.00 70.06 84 SER A N 1
ATOM 665 C CA . SER A 1 84 ? -10.913 3.829 4.163 1.00 70.06 84 SER A CA 1
ATOM 666 C C . SER A 1 84 ? -10.938 2.600 5.072 1.00 70.06 84 SER A C 1
ATOM 668 O O . SER A 1 84 ? -11.596 2.625 6.111 1.00 70.06 84 SER A O 1
ATOM 670 N N . PHE A 1 85 ? -10.175 1.559 4.731 1.00 71.81 85 PHE A N 1
ATOM 671 C CA . PHE A 1 85 ? -10.059 0.343 5.535 1.00 71.81 85 PHE A CA 1
ATOM 672 C C . PHE A 1 85 ? -9.355 0.587 6.879 1.00 71.81 85 PHE A C 1
ATOM 674 O O . PHE A 1 85 ? -9.801 0.129 7.936 1.00 71.81 85 PHE A O 1
ATOM 681 N N . VAL A 1 86 ? -8.268 1.360 6.868 1.00 70.00 86 VAL A N 1
ATOM 682 C CA . VAL A 1 86 ? -7.541 1.745 8.080 1.00 70.00 86 VAL A CA 1
ATOM 683 C C . VAL A 1 86 ? -8.437 2.591 8.989 1.00 70.00 86 VAL A C 1
ATOM 685 O O . VAL A 1 86 ? -8.490 2.330 10.195 1.00 70.00 86 VAL A O 1
ATOM 688 N N . TYR A 1 87 ? -9.204 3.535 8.436 1.00 67.44 87 TYR A N 1
ATOM 689 C CA . TYR A 1 87 ? -10.168 4.317 9.216 1.00 67.44 87 TYR A CA 1
ATOM 690 C C . TYR A 1 87 ? -11.301 3.448 9.779 1.00 67.44 87 TYR A C 1
ATOM 692 O O . TYR A 1 87 ? -11.589 3.534 10.978 1.00 67.44 87 TYR A O 1
ATOM 700 N N . SER A 1 88 ? -11.892 2.552 8.982 1.00 64.44 88 SER A N 1
ATOM 701 C CA . SER A 1 88 ? -12.978 1.672 9.439 1.00 64.44 88 SER A CA 1
ATOM 702 C C . SER A 1 88 ? -12.541 0.709 10.545 1.00 64.44 88 SER A C 1
ATOM 704 O O . SER A 1 88 ? -13.323 0.384 11.436 1.00 64.44 88 SER A O 1
ATOM 706 N N . LEU A 1 89 ? -11.277 0.277 10.541 1.00 65.12 89 LEU A N 1
ATOM 707 C CA . LEU A 1 89 ? -10.723 -0.584 11.587 1.00 65.12 89 LEU A CA 1
ATOM 708 C C . LEU A 1 89 ? -10.266 0.174 12.840 1.00 65.12 89 LEU A C 1
ATOM 710 O O . LEU A 1 89 ? -10.044 -0.447 13.884 1.00 65.12 89 LEU A O 1
ATOM 714 N N . ARG A 1 90 ? -10.079 1.492 12.782 1.00 64.12 90 ARG A N 1
ATOM 715 C CA . ARG A 1 90 ? -9.580 2.278 13.924 1.00 64.12 90 ARG A CA 1
ATOM 716 C C . ARG A 1 90 ? -10.679 3.056 14.639 1.00 64.12 90 ARG A C 1
ATOM 718 O O . ARG A 1 90 ? -10.545 3.281 15.841 1.00 64.12 90 ARG A O 1
ATOM 725 N N . LEU A 1 91 ? -11.768 3.388 13.951 1.00 64.94 91 LEU A N 1
ATOM 726 C CA . LEU A 1 91 ? -12.937 4.026 14.547 1.00 64.94 91 LEU A CA 1
ATOM 727 C C . LEU A 1 91 ? -13.759 3.000 15.340 1.00 64.94 91 LEU A C 1
ATOM 729 O O . LEU A 1 91 ? -14.394 2.108 14.777 1.00 64.94 91 LEU A O 1
ATOM 733 N N . GLU A 1 92 ? -13.768 3.139 16.667 1.00 64.88 92 GLU A N 1
ATOM 734 C CA . GLU A 1 92 ? -14.560 2.282 17.565 1.00 64.88 92 GLU A CA 1
ATOM 735 C C . GLU A 1 92 ? -16.061 2.332 17.239 1.00 64.88 92 GLU A C 1
ATOM 737 O O . GLU A 1 92 ? -16.728 1.308 17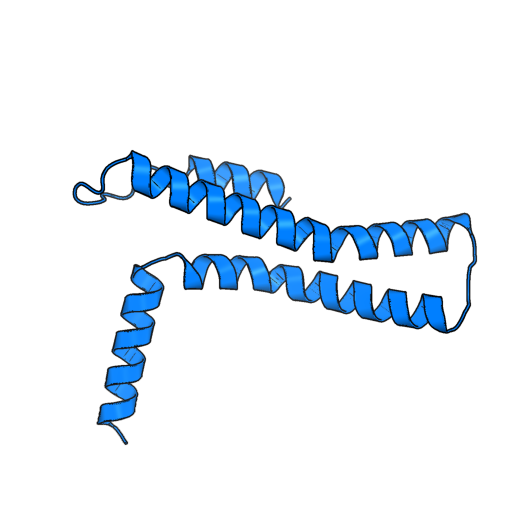.350 1.00 64.88 92 GLU A O 1
ATOM 742 N N . GLN A 1 93 ? -16.562 3.466 16.733 1.00 61.72 93 GLN A N 1
ATOM 743 C CA . GLN A 1 93 ? -17.942 3.619 16.251 1.00 61.72 93 GLN A CA 1
ATOM 744 C C . GLN A 1 93 ? -18.267 2.724 15.046 1.00 61.72 93 GLN A C 1
ATOM 746 O O . GLN A 1 93 ? -19.358 2.170 14.955 1.00 61.72 93 GLN A O 1
ATOM 751 N N . VAL A 1 94 ? -17.321 2.543 14.120 1.00 64.31 94 VAL A N 1
ATOM 752 C CA . VAL A 1 94 ? -17.530 1.673 12.952 1.00 64.31 94 VAL A CA 1
ATOM 753 C C . VAL A 1 94 ? -17.496 0.209 13.383 1.00 64.31 94 VAL A C 1
ATOM 755 O O . VAL A 1 94 ? -18.329 -0.590 12.956 1.00 64.31 94 VAL A O 1
ATOM 758 N N . LYS A 1 95 ? -16.596 -0.141 14.308 1.00 68.44 95 LYS A N 1
ATOM 759 C CA . LYS A 1 95 ? -16.534 -1.486 14.895 1.00 68.44 95 LYS A CA 1
ATOM 760 C C . LYS A 1 95 ? -17.792 -1.851 15.676 1.00 68.44 95 LYS A C 1
ATOM 762 O O . LYS A 1 95 ? -18.285 -2.967 15.515 1.00 68.44 95 LYS A O 1
ATOM 767 N N . SER A 1 96 ? -18.308 -0.943 16.506 1.00 72.00 96 SER A N 1
ATOM 768 C CA . SER A 1 96 ? -19.540 -1.183 17.261 1.00 72.00 96 SER A CA 1
ATOM 769 C C . SER A 1 96 ? -20.732 -1.341 16.320 1.00 72.00 96 SER A C 1
ATOM 771 O O . SER A 1 96 ? -21.469 -2.316 16.451 1.00 72.00 96 SER A O 1
ATOM 773 N N . PHE A 1 97 ? -20.848 -0.484 15.301 1.00 74.12 97 PHE A N 1
ATOM 774 C CA . PHE A 1 97 ? -21.895 -0.577 14.285 1.00 74.12 97 PHE A CA 1
ATOM 775 C C . PHE A 1 97 ? -21.829 -1.885 13.477 1.00 74.12 97 PHE A C 1
ATOM 777 O O . PHE A 1 97 ? -22.851 -2.539 13.258 1.00 74.12 97 PHE A O 1
ATOM 784 N N . MET A 1 98 ? -20.636 -2.328 13.065 1.00 72.06 98 MET A N 1
ATOM 785 C CA . MET A 1 98 ? -20.464 -3.618 12.380 1.00 72.06 98 MET A CA 1
ATOM 786 C C . MET A 1 98 ? -20.813 -4.803 13.287 1.00 72.06 98 MET A C 1
ATOM 788 O O . MET A 1 98 ? -21.500 -5.729 12.853 1.00 72.06 98 MET A O 1
ATOM 792 N N . ALA A 1 99 ? -20.376 -4.781 14.548 1.00 77.94 99 ALA A N 1
ATOM 793 C CA . ALA A 1 99 ? -20.685 -5.833 15.514 1.00 77.94 99 ALA A CA 1
ATOM 794 C C . ALA A 1 99 ? -22.192 -5.921 15.807 1.00 77.94 99 ALA A C 1
ATOM 796 O O . ALA A 1 99 ? -22.745 -7.018 15.937 1.00 77.94 99 ALA A O 1
ATOM 797 N N . GLU A 1 100 ? -22.866 -4.776 15.878 1.00 81.56 100 GLU A N 1
ATOM 798 C CA . GLU A 1 100 ? -24.305 -4.693 16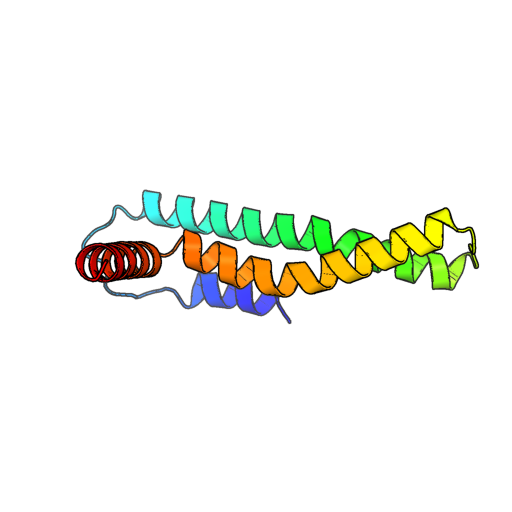.100 1.00 81.56 100 GLU A CA 1
ATOM 799 C C . GLU A 1 100 ? -25.100 -5.192 14.884 1.00 81.56 100 GLU A C 1
ATOM 801 O O . GLU A 1 100 ? -26.036 -5.983 15.039 1.00 81.56 100 GLU A O 1
ATOM 806 N N . ASN A 1 101 ? -24.674 -4.839 13.668 1.00 80.06 101 ASN A N 1
ATOM 807 C CA . ASN A 1 101 ? -25.279 -5.350 12.438 1.00 80.06 101 ASN A CA 1
ATOM 808 C C . ASN A 1 101 ? -25.055 -6.854 12.246 1.00 80.06 101 ASN A C 1
ATOM 810 O O . ASN A 1 101 ? -26.002 -7.563 11.911 1.00 80.06 101 ASN A O 1
ATOM 814 N N . MET A 1 102 ? -23.862 -7.379 12.538 1.00 79.50 102 MET A N 1
ATOM 815 C CA . MET A 1 102 ? -23.622 -8.828 12.522 1.00 79.50 102 MET A CA 1
ATOM 816 C C . MET A 1 102 ? -24.486 -9.565 13.550 1.00 79.50 102 MET A C 1
ATOM 818 O O . MET A 1 102 ? -25.040 -10.621 13.242 1.00 79.50 102 MET A O 1
ATOM 822 N N . LYS A 1 103 ? -24.672 -8.999 14.753 1.00 81.94 103 LYS A N 1
ATOM 823 C CA . LYS A 1 103 ? -25.623 -9.540 15.737 1.00 81.94 103 LYS A CA 1
ATOM 824 C C . LYS A 1 103 ? -27.058 -9.527 15.207 1.00 81.94 103 LYS A C 1
ATOM 826 O O . LYS A 1 103 ? -27.772 -10.499 15.429 1.00 81.94 103 LYS A O 1
ATOM 831 N N . LYS A 1 104 ? -27.487 -8.468 14.512 1.00 82.25 104 LYS A N 1
ATOM 832 C CA . LYS A 1 104 ? -28.815 -8.395 13.876 1.00 82.25 104 LYS A CA 1
ATOM 833 C C . LYS A 1 104 ? -28.995 -9.450 12.784 1.00 82.25 104 LYS A C 1
ATOM 835 O O . LYS A 1 104 ? -30.031 -10.102 12.769 1.00 82.25 104 LYS A O 1
ATOM 840 N N . ILE A 1 105 ? -28.004 -9.632 11.913 1.00 83.50 105 ILE A N 1
ATOM 841 C CA . ILE A 1 105 ? -28.039 -10.631 10.832 1.00 83.50 105 ILE A CA 1
ATOM 842 C C . ILE A 1 105 ? -28.108 -12.045 11.417 1.00 83.50 105 ILE A C 1
ATOM 844 O O . ILE A 1 105 ? -28.964 -12.825 11.020 1.00 83.50 105 ILE A O 1
ATOM 848 N N . ARG A 1 106 ? -27.291 -12.345 12.433 1.00 79.94 106 ARG A N 1
ATOM 849 C CA . ARG A 1 106 ? -27.290 -13.649 13.113 1.00 79.94 106 ARG A CA 1
ATOM 850 C C . ARG A 1 106 ? -28.609 -13.987 13.812 1.00 79.94 106 ARG A C 1
ATOM 852 O O . ARG A 1 106 ? -28.894 -15.155 13.989 1.00 79.94 106 ARG A O 1
ATOM 859 N N . ARG A 1 107 ? -29.390 -12.991 14.242 1.00 79.44 107 ARG A N 1
ATOM 860 C CA . ARG A 1 107 ? -30.723 -13.212 14.838 1.00 79.44 107 ARG A CA 1
ATOM 861 C C . ARG A 1 107 ? -31.828 -13.428 13.798 1.00 79.44 107 ARG A C 1
ATOM 863 O O . ARG A 1 107 ? -32.947 -13.737 14.185 1.00 79.44 107 ARG A O 1
ATOM 870 N N . ARG A 1 108 ? -31.553 -13.153 12.519 1.00 73.06 108 ARG A N 1
ATOM 871 C CA . ARG A 1 108 ? -32.499 -13.314 11.400 1.00 73.06 108 ARG A CA 1
ATOM 872 C C . ARG A 1 108 ? -32.263 -14.599 10.599 1.00 73.06 108 ARG A C 1
ATOM 874 O O . ARG A 1 108 ? -33.070 -14.893 9.725 1.00 73.06 108 ARG A O 1
ATOM 881 N N . LEU A 1 109 ? -31.164 -15.296 10.876 1.00 60.66 109 LEU A N 1
ATOM 882 C CA . LEU A 1 109 ? -30.846 -16.650 10.423 1.00 60.66 109 LEU A CA 1
ATOM 883 C C . LEU A 1 109 ? -31.226 -17.632 11.531 1.00 60.66 109 LEU A C 1
ATOM 885 O O . LEU A 1 109 ? -31.678 -18.737 11.179 1.00 60.66 109 LEU A O 1
#

Organism: Dreissena polymorpha (NCBI:txid45954)

pLDDT: mean 70.83, std 14.98, range [36.84, 88.0]

InterPro domains:
  IPR017452 GPCR, rhodopsin-like, 7TM [PS50262] (1-87)

Sequence (109 aa):
MTIVYCLFLCCAFGPFKHDEIPRNRSIKKALVTCILIITSYLICYVPFLLYQVAQAYFVIMSDEVVIAGEISDVLFVVNTFLNSFVYSLRLEQVKSFMAENMKKIRRRL